Protein AF-A0A5Q4FCZ2-F1 (afdb_monomer_lite)

Radius of gyration: 30.17 Å; chains: 1; bounding box: 98×17×63 Å

Structure (mmCIF, N/CA/C/O backbone):
data_AF-A0A5Q4FCZ2-F1
#
_entry.id   AF-A0A5Q4FCZ2-F1
#
loop_
_atom_site.group_PDB
_atom_site.id
_atom_site.type_symbol
_atom_site.label_atom_id
_atom_site.label_alt_id
_atom_site.label_comp_id
_atom_site.label_asym_id
_atom_site.label_entity_id
_atom_site.label_seq_id
_atom_site.pdbx_PDB_ins_code
_atom_site.Cartn_x
_atom_site.Cartn_y
_atom_site.Cartn_z
_atom_site.occupancy
_atom_site.B_iso_or_equiv
_atom_site.auth_seq_id
_atom_site.auth_comp_id
_atom_site.auth_asym_id
_atom_site.auth_atom_id
_atom_site.pdbx_PDB_model_num
ATOM 1 N N . MET A 1 1 ? 20.688 -6.559 -17.101 1.00 53.62 1 MET A N 1
ATOM 2 C CA . MET A 1 1 ? 19.990 -7.172 -18.252 1.00 53.62 1 MET A CA 1
ATOM 3 C C . MET A 1 1 ? 19.683 -6.035 -19.206 1.00 53.62 1 MET A C 1
ATOM 5 O O . MET A 1 1 ? 19.105 -5.058 -18.757 1.00 53.62 1 MET A O 1
ATOM 9 N N . PHE A 1 2 ? 20.207 -6.074 -20.430 1.00 64.75 2 PHE A N 1
ATOM 10 C CA . PHE A 1 2 ? 20.135 -4.948 -21.362 1.00 64.75 2 PHE A CA 1
ATOM 11 C C . PHE A 1 2 ? 19.060 -5.272 -22.404 1.00 64.75 2 PHE A C 1
ATOM 13 O O . PHE A 1 2 ? 19.327 -6.095 -23.275 1.00 64.75 2 PHE A O 1
ATOM 20 N N . ASN A 1 3 ? 17.863 -4.684 -22.311 1.00 71.94 3 ASN A N 1
ATOM 21 C CA . ASN A 1 3 ? 16.860 -4.819 -23.376 1.00 71.94 3 ASN A CA 1
ATOM 22 C C . ASN A 1 3 ? 17.382 -4.019 -24.572 1.00 71.94 3 ASN A C 1
ATOM 24 O O . ASN A 1 3 ? 17.588 -2.808 -24.457 1.00 71.94 3 ASN A O 1
ATOM 28 N N . ARG A 1 4 ? 17.722 -4.709 -25.659 1.00 72.06 4 ARG A N 1
ATOM 29 C CA . ARG A 1 4 ? 18.324 -4.144 -26.875 1.00 72.06 4 ARG A CA 1
ATOM 30 C C . ARG A 1 4 ? 17.270 -3.748 -27.899 1.00 72.06 4 ARG A C 1
ATOM 32 O O . ARG A 1 4 ? 17.571 -2.972 -28.801 1.00 72.06 4 ARG A O 1
ATOM 39 N N . THR A 1 5 ? 16.066 -4.293 -27.771 1.00 81.44 5 THR A N 1
ATOM 40 C CA . THR A 1 5 ? 14.952 -4.067 -28.692 1.00 81.44 5 THR A CA 1
ATOM 41 C C . THR A 1 5 ? 13.749 -3.467 -27.972 1.00 81.44 5 THR A C 1
ATOM 43 O O . THR A 1 5 ? 13.567 -3.658 -26.770 1.00 81.44 5 THR A O 1
ATOM 46 N N . GLU A 1 6 ? 12.900 -2.769 -28.728 1.00 82.19 6 GLU A N 1
ATOM 47 C CA . GLU A 1 6 ? 11.608 -2.275 -28.238 1.00 82.19 6 GLU A CA 1
ATOM 48 C C . GLU A 1 6 ? 10.734 -3.419 -27.700 1.00 82.19 6 GLU A C 1
ATOM 50 O O . GLU A 1 6 ? 10.052 -3.263 -26.694 1.00 82.19 6 GLU A O 1
ATOM 55 N N . GLU A 1 7 ? 10.782 -4.593 -28.333 1.00 84.19 7 GLU A N 1
ATOM 56 C CA . GLU A 1 7 ? 9.983 -5.750 -27.929 1.00 84.19 7 GLU A CA 1
ATOM 57 C C . GLU A 1 7 ? 10.403 -6.300 -26.556 1.00 84.19 7 GLU A C 1
ATOM 59 O O . GLU A 1 7 ? 9.553 -6.610 -25.722 1.00 84.19 7 GLU A O 1
ATOM 64 N N . GLU A 1 8 ? 11.708 -6.380 -26.286 1.00 84.25 8 GLU A N 1
ATOM 65 C CA . GLU A 1 8 ? 12.226 -6.753 -24.963 1.00 84.25 8 GLU A CA 1
ATOM 66 C C . GLU A 1 8 ? 11.856 -5.714 -23.901 1.00 84.25 8 GLU A C 1
ATOM 68 O O . GLU A 1 8 ? 11.468 -6.079 -22.792 1.00 84.25 8 GLU A O 1
ATOM 73 N N . GLU A 1 9 ? 11.929 -4.427 -24.248 1.00 83.56 9 GLU A N 1
ATOM 74 C CA . GLU A 1 9 ? 11.527 -3.340 -23.356 1.00 83.56 9 GLU A CA 1
ATOM 75 C C . GLU A 1 9 ? 10.035 -3.409 -23.024 1.00 83.56 9 GLU A C 1
ATOM 77 O O . GLU A 1 9 ? 9.638 -3.216 -21.876 1.00 83.56 9 GLU A O 1
ATOM 82 N N . ARG A 1 10 ? 9.205 -3.754 -24.011 1.00 84.38 10 ARG A N 1
ATOM 83 C CA . ARG A 1 10 ? 7.762 -3.894 -23.839 1.00 84.38 10 ARG A CA 1
ATOM 84 C C . ARG A 1 10 ? 7.405 -5.074 -22.942 1.00 84.38 10 ARG A C 1
ATOM 86 O O . ARG A 1 10 ? 6.647 -4.890 -21.999 1.00 84.38 10 ARG A O 1
ATOM 93 N N . ARG A 1 11 ? 8.032 -6.240 -23.136 1.00 87.31 11 ARG A N 1
ATOM 94 C CA . ARG A 1 11 ? 7.852 -7.393 -22.227 1.00 87.31 11 ARG A CA 1
ATOM 95 C C . ARG A 1 11 ? 8.327 -7.091 -20.808 1.00 87.31 11 ARG A C 1
ATOM 97 O O . ARG A 1 11 ? 7.718 -7.532 -19.833 1.00 87.31 11 ARG A O 1
ATOM 104 N N . TYR A 1 12 ? 9.425 -6.348 -20.679 1.00 86.00 12 TYR A N 1
ATOM 105 C CA . TYR A 1 12 ? 9.905 -5.905 -19.377 1.00 86.00 12 TYR A CA 1
ATOM 106 C C . TYR A 1 12 ? 8.903 -4.954 -18.713 1.00 86.00 12 TYR A C 1
ATOM 108 O O . TYR A 1 12 ? 8.602 -5.113 -17.532 1.00 86.00 12 TYR A O 1
ATOM 116 N N . LEU A 1 13 ? 8.335 -4.015 -19.471 1.00 85.81 13 LEU A N 1
ATOM 117 C CA . LEU A 1 13 ? 7.290 -3.115 -18.992 1.00 85.81 13 LEU A CA 1
ATOM 118 C C . LEU A 1 13 ? 6.029 -3.872 -18.557 1.00 85.81 13 LEU A C 1
ATOM 120 O O . LEU A 1 13 ? 5.483 -3.548 -17.502 1.00 85.81 13 LEU A O 1
ATOM 124 N N . ASP A 1 14 ? 5.612 -4.898 -19.297 1.00 87.38 14 ASP A N 1
ATOM 125 C CA . ASP A 1 14 ? 4.485 -5.759 -18.919 1.00 87.38 14 ASP A CA 1
ATOM 126 C C . ASP A 1 14 ? 4.763 -6.455 -17.575 1.00 87.38 14 ASP A C 1
ATOM 128 O O . ASP A 1 14 ? 3.965 -6.356 -16.647 1.00 87.38 14 ASP A O 1
ATOM 132 N N . THR A 1 15 ? 5.966 -7.016 -17.402 1.00 89.12 15 THR A N 1
ATOM 133 C CA . THR A 1 15 ? 6.390 -7.649 -16.135 1.00 89.12 15 THR A CA 1
ATOM 134 C C . THR A 1 15 ? 6.379 -6.666 -14.957 1.00 89.12 15 THR A C 1
ATOM 136 O O . THR A 1 15 ? 6.056 -7.026 -13.825 1.00 89.12 15 THR A O 1
ATOM 139 N N . ILE A 1 16 ? 6.792 -5.414 -15.180 1.00 87.44 16 ILE A N 1
ATOM 140 C CA . ILE A 1 16 ? 6.750 -4.376 -14.140 1.00 87.44 16 ILE A CA 1
ATOM 141 C C . ILE A 1 16 ? 5.309 -3.977 -13.831 1.00 87.44 16 ILE A C 1
ATOM 143 O O . ILE A 1 16 ? 4.988 -3.738 -12.670 1.00 87.44 16 ILE A O 1
ATOM 147 N N . THR A 1 17 ? 4.447 -3.930 -14.843 1.00 87.50 17 THR A N 1
ATOM 148 C CA . THR A 1 17 ? 3.034 -3.582 -14.681 1.00 87.50 17 THR A CA 1
ATOM 149 C C . THR A 1 17 ? 2.306 -4.647 -13.865 1.00 87.50 17 THR A C 1
ATOM 151 O O . THR A 1 17 ? 1.637 -4.290 -12.904 1.00 87.50 17 THR A O 1
ATOM 154 N N . GLU A 1 18 ? 2.529 -5.933 -14.148 1.00 90.69 18 GLU A N 1
ATOM 155 C CA . GLU A 1 18 ? 1.991 -7.048 -13.351 1.00 90.69 18 GLU A CA 1
ATOM 156 C C . GLU A 1 18 ? 2.404 -6.941 -11.876 1.00 90.69 18 GLU A C 1
ATOM 158 O O . GLU A 1 18 ? 1.568 -6.990 -10.981 1.00 90.69 18 GLU A O 1
ATOM 163 N N . LYS A 1 19 ? 3.688 -6.677 -11.603 1.00 90.19 19 LYS A N 1
ATOM 164 C CA . LYS A 1 19 ? 4.174 -6.491 -10.224 1.00 90.19 19 LYS A CA 1
ATOM 165 C C . LYS A 1 19 ? 3.552 -5.287 -9.522 1.00 90.19 19 LYS A C 1
ATOM 167 O O . LYS A 1 19 ? 3.414 -5.297 -8.300 1.00 90.19 19 LYS A O 1
ATOM 172 N N . LEU A 1 20 ? 3.271 -4.215 -10.264 1.00 87.06 20 LEU A N 1
ATOM 173 C CA . LEU A 1 20 ? 2.607 -3.037 -9.714 1.00 87.06 20 LEU A CA 1
ATOM 174 C C . LEU A 1 20 ? 1.148 -3.335 -9.378 1.00 87.06 20 LEU A C 1
ATOM 176 O O . LEU A 1 20 ? 0.688 -2.865 -8.340 1.00 87.06 20 LEU A O 1
ATOM 180 N N . ASP A 1 21 ? 0.463 -4.117 -10.208 1.00 89.00 21 ASP A N 1
ATOM 181 C CA . ASP A 1 21 ? -0.919 -4.541 -9.979 1.00 89.00 21 ASP A CA 1
ATOM 182 C C . ASP A 1 21 ? -1.011 -5.438 -8.735 1.00 89.00 21 ASP A C 1
ATOM 184 O O . ASP A 1 21 ? -1.711 -5.095 -7.782 1.00 89.00 21 ASP A O 1
ATOM 188 N N . ASP A 1 22 ? -0.157 -6.465 -8.644 1.00 91.81 22 ASP A N 1
ATOM 189 C CA . ASP A 1 22 ? -0.044 -7.332 -7.461 1.00 91.81 22 ASP A CA 1
ATOM 190 C C . ASP A 1 22 ? 0.222 -6.530 -6.175 1.00 91.81 22 ASP A C 1
ATOM 192 O O . ASP A 1 22 ? -0.301 -6.830 -5.096 1.00 91.81 22 ASP A O 1
ATOM 196 N N . ALA A 1 23 ? 1.071 -5.501 -6.262 1.00 86.62 23 ALA A N 1
ATOM 197 C CA . ALA A 1 23 ? 1.377 -4.638 -5.128 1.00 86.62 23 ALA A CA 1
ATOM 198 C C . ALA A 1 23 ? 0.184 -3.751 -4.736 1.00 86.62 23 ALA A C 1
ATOM 200 O O . ALA A 1 23 ? -0.012 -3.492 -3.547 1.00 86.62 23 ALA A O 1
ATOM 201 N N . ILE A 1 24 ? -0.602 -3.275 -5.706 1.00 86.62 24 ILE A N 1
ATOM 202 C CA . ILE A 1 24 ? -1.827 -2.508 -5.447 1.00 86.62 24 ILE A CA 1
ATOM 203 C C . ILE A 1 24 ?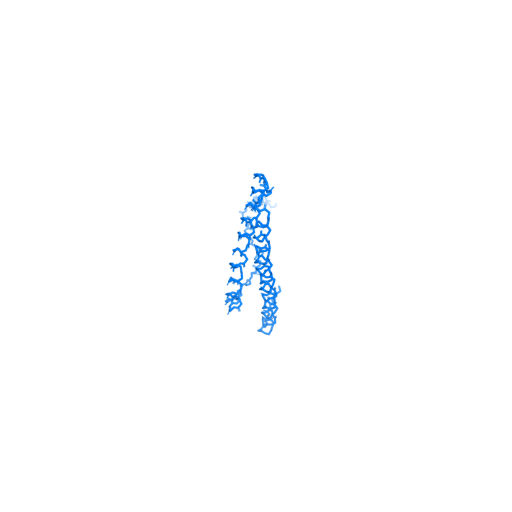 -2.859 -3.397 -4.755 1.00 86.62 24 ILE A C 1
ATOM 205 O O . ILE A 1 24 ? -3.397 -2.980 -3.729 1.00 86.62 24 ILE A O 1
ATOM 209 N N . ASP A 1 25 ? -3.068 -4.617 -5.242 1.00 90.31 25 ASP A N 1
ATOM 210 C CA . ASP A 1 25 ? -4.022 -5.566 -4.663 1.00 90.31 25 ASP A CA 1
ATOM 211 C C . ASP A 1 25 ? -3.672 -5.910 -3.211 1.00 90.31 25 ASP A C 1
ATOM 213 O O . ASP A 1 25 ? -4.515 -5.825 -2.316 1.00 90.31 25 ASP A O 1
ATOM 217 N N . GLN A 1 26 ? -2.395 -6.175 -2.925 1.00 88.94 26 GLN A N 1
ATOM 218 C CA . GLN A 1 26 ? -1.934 -6.409 -1.553 1.00 88.94 26 GLN A CA 1
ATOM 219 C C . GLN A 1 26 ? -2.171 -5.204 -0.634 1.00 88.94 26 GLN A C 1
ATOM 221 O O . GLN A 1 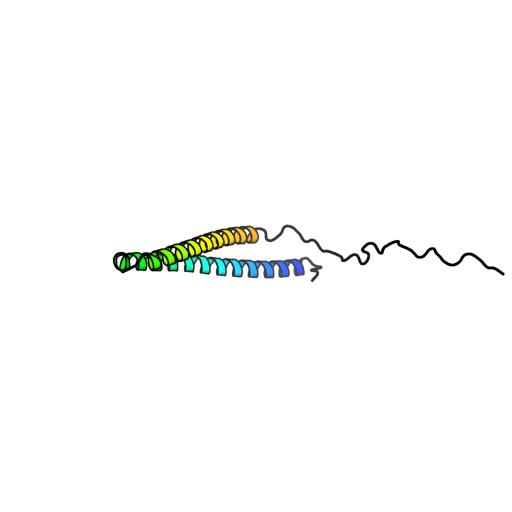26 ? -2.502 -5.359 0.547 1.00 88.94 26 GLN A O 1
ATOM 226 N N . VAL A 1 27 ? -1.972 -3.982 -1.135 1.00 85.31 27 VAL A N 1
ATOM 227 C CA . VAL A 1 27 ? -2.245 -2.769 -0.355 1.00 85.31 27 VAL A CA 1
ATOM 228 C C . VAL A 1 27 ? -3.751 -2.598 -0.130 1.00 85.31 27 VAL A C 1
ATOM 230 O O . VAL A 1 27 ? -4.152 -2.217 0.973 1.00 85.31 27 VAL A O 1
ATOM 233 N N . ASP A 1 28 ? -4.584 -2.925 -1.115 1.00 84.62 28 ASP A N 1
ATOM 234 C CA . ASP A 1 28 ? -6.044 -2.865 -1.010 1.00 84.62 28 ASP A CA 1
ATOM 235 C C . ASP A 1 28 ? -6.581 -3.840 0.039 1.00 84.62 28 ASP A C 1
ATOM 237 O O . ASP A 1 28 ? -7.369 -3.440 0.909 1.00 84.62 28 ASP A O 1
ATOM 241 N N . ASP A 1 29 ? -6.072 -5.068 0.044 1.00 89.31 29 ASP A N 1
ATOM 242 C CA . ASP A 1 29 ? -6.383 -6.071 1.060 1.00 89.31 29 ASP A CA 1
ATOM 243 C C . ASP A 1 29 ? -5.969 -5.609 2.461 1.00 89.31 29 ASP A C 1
ATOM 245 O O . ASP A 1 29 ? -6.734 -5.731 3.426 1.00 89.31 29 ASP A O 1
ATOM 249 N N . ASN A 1 30 ? -4.781 -5.011 2.587 1.00 82.69 30 ASN A N 1
ATOM 250 C CA . ASN A 1 30 ? -4.304 -4.472 3.858 1.00 82.69 30 ASN A CA 1
ATOM 251 C C . ASN A 1 30 ? -5.201 -3.344 4.381 1.00 82.69 30 ASN A C 1
ATOM 253 O O . ASN A 1 30 ? -5.584 -3.364 5.553 1.00 82.69 30 ASN A O 1
ATOM 257 N N . VAL A 1 31 ? -5.589 -2.395 3.526 1.00 82.31 31 VAL A N 1
ATOM 258 C CA . VAL A 1 31 ? -6.502 -1.299 3.894 1.00 82.31 31 VAL A CA 1
ATOM 259 C C . VAL A 1 31 ? -7.867 -1.844 4.326 1.00 82.31 31 VAL A C 1
ATOM 261 O O . VAL A 1 31 ? -8.408 -1.413 5.350 1.00 82.31 31 VAL A O 1
ATOM 264 N N . SER A 1 32 ? -8.413 -2.813 3.587 1.00 86.50 32 SER A N 1
ATOM 265 C CA . SER A 1 32 ? -9.684 -3.467 3.919 1.00 86.50 32 SER A CA 1
ATOM 266 C C . SER A 1 32 ? -9.623 -4.156 5.286 1.00 86.50 32 SER A C 1
ATOM 268 O O . SER A 1 32 ? -10.483 -3.933 6.148 1.00 86.50 32 SER A O 1
ATOM 270 N N . ARG A 1 33 ? -8.551 -4.919 5.535 1.00 85.75 33 ARG A N 1
ATOM 271 C CA . ARG A 1 33 ? -8.304 -5.588 6.816 1.00 85.75 33 ARG A CA 1
ATOM 272 C C . ARG A 1 33 ? -8.207 -4.594 7.970 1.00 85.75 33 ARG A C 1
ATOM 274 O O . ARG A 1 33 ? -8.892 -4.781 8.973 1.00 85.75 33 ARG A O 1
ATOM 281 N N . TYR A 1 34 ? -7.436 -3.516 7.827 1.00 81.94 34 TYR A N 1
ATOM 282 C CA . TYR A 1 34 ? -7.321 -2.495 8.874 1.00 81.94 34 TYR A CA 1
ATOM 283 C C . TYR A 1 34 ? -8.663 -1.827 9.187 1.00 81.94 34 TYR A C 1
ATOM 285 O O . TYR A 1 34 ? -8.976 -1.587 10.354 1.00 81.94 34 TYR A O 1
ATOM 293 N N . SER A 1 35 ? -9.487 -1.575 8.167 1.00 82.69 35 SER A N 1
ATOM 294 C CA . SER A 1 35 ? -10.834 -1.023 8.351 1.00 82.69 35 SER A CA 1
ATOM 295 C C . SER A 1 35 ? -11.743 -1.978 9.134 1.00 82.69 35 SER A C 1
ATOM 297 O O . SER A 1 35 ? -12.424 -1.564 10.080 1.00 82.69 35 SER A O 1
ATOM 299 N N . LYS A 1 36 ? -11.710 -3.275 8.796 1.00 86.81 36 LYS A N 1
ATOM 300 C CA . LYS A 1 36 ? -12.464 -4.317 9.504 1.00 86.81 36 LYS A CA 1
ATOM 301 C C . LYS A 1 36 ? -12.013 -4.452 10.960 1.00 86.81 36 LYS A C 1
ATOM 303 O O . LYS A 1 36 ? -12.854 -4.389 11.855 1.00 86.81 36 LYS A O 1
ATOM 308 N N . GLU A 1 37 ? -10.707 -4.542 11.200 1.00 83.06 37 GLU A N 1
ATOM 309 C CA . GLU A 1 37 ? -10.148 -4.643 12.551 1.00 83.06 37 GLU A CA 1
ATOM 310 C C . GLU A 1 37 ? -10.503 -3.430 13.419 1.00 83.06 37 GLU A C 1
ATOM 312 O O . GLU A 1 37 ? -10.863 -3.591 14.583 1.00 83.06 37 GLU A O 1
ATOM 317 N N . LEU A 1 38 ? -10.445 -2.209 12.871 1.00 82.12 38 LEU A N 1
ATOM 318 C CA . LEU A 1 38 ? -10.845 -0.998 13.597 1.00 82.12 38 LEU A CA 1
ATOM 319 C C . LEU A 1 38 ? -12.322 -1.029 13.998 1.00 82.12 38 LEU A C 1
ATOM 321 O O . LEU A 1 38 ? -12.677 -0.552 15.079 1.00 82.12 38 LEU A O 1
ATOM 325 N N . LYS A 1 39 ? -13.191 -1.577 13.142 1.00 84.62 39 LYS A N 1
ATOM 326 C CA . LYS A 1 39 ? -14.618 -1.725 13.440 1.00 84.62 39 LYS A CA 1
ATOM 327 C C . LYS A 1 39 ? -14.848 -2.752 14.547 1.00 84.62 39 LYS A C 1
ATOM 329 O O . LYS A 1 39 ? -15.552 -2.442 15.503 1.00 84.62 39 LYS A O 1
ATOM 334 N N . GLU A 1 40 ? -14.229 -3.924 14.444 1.00 84.62 40 GLU A N 1
ATOM 335 C CA . GLU A 1 40 ? -14.314 -4.986 15.456 1.00 84.62 40 GLU A CA 1
ATOM 336 C C . GLU A 1 40 ? -13.795 -4.505 16.818 1.00 84.62 40 GLU A C 1
ATOM 338 O O . GLU A 1 40 ? -14.468 -4.669 17.835 1.00 84.62 40 GLU A O 1
ATOM 343 N N . HIS A 1 41 ? -12.662 -3.797 16.840 1.00 77.88 41 HIS A N 1
ATOM 344 C CA . HIS A 1 41 ? -12.125 -3.214 18.070 1.00 77.88 41 HIS A CA 1
ATOM 345 C C . HIS A 1 41 ? -13.025 -2.132 18.677 1.00 77.88 41 HIS A C 1
ATOM 347 O O . HIS A 1 41 ? -13.135 -2.046 19.901 1.00 77.88 41 HIS A O 1
ATOM 353 N N . LYS A 1 42 ? -13.678 -1.295 17.857 1.00 82.00 42 LYS A N 1
ATOM 354 C CA . LYS A 1 42 ? -14.663 -0.319 18.355 1.00 82.00 42 LYS A CA 1
ATOM 355 C C . LYS A 1 42 ? -15.853 -1.013 19.014 1.00 82.00 42 LYS A C 1
ATOM 357 O O . LYS A 1 42 ? -16.295 -0.556 20.066 1.00 82.00 42 LYS A O 1
ATOM 362 N N . THR A 1 43 ? -16.342 -2.104 18.424 1.00 83.19 43 THR A N 1
ATOM 363 C CA . THR A 1 43 ? -17.414 -2.922 19.006 1.00 83.19 43 THR A CA 1
ATOM 364 C C . THR A 1 43 ? -16.979 -3.518 20.344 1.00 83.19 43 THR A C 1
ATOM 366 O O . THR A 1 43 ? -17.674 -3.338 21.338 1.00 83.19 43 THR A O 1
ATOM 369 N N . TYR A 1 44 ? -15.780 -4.103 20.411 1.00 79.00 44 TYR A N 1
ATOM 370 C CA . TYR A 1 44 ? -15.222 -4.645 21.654 1.00 79.00 44 TYR A CA 1
ATOM 371 C C . TYR A 1 44 ? -15.121 -3.592 22.771 1.00 79.00 44 TYR A C 1
ATOM 373 O O . TYR A 1 44 ? -15.515 -3.838 23.910 1.00 79.00 44 TYR A O 1
ATOM 381 N N . LEU A 1 45 ? -14.633 -2.388 22.450 1.00 76.69 45 LEU A N 1
ATOM 382 C CA . LEU A 1 45 ? -14.558 -1.278 23.408 1.00 76.69 45 LEU A CA 1
ATOM 383 C C . LEU A 1 45 ? -15.932 -0.843 23.915 1.00 76.69 45 LEU A C 1
ATOM 385 O O . LEU A 1 45 ? -16.061 -0.429 25.066 1.00 76.69 45 LEU A O 1
ATOM 389 N N . TRP A 1 46 ? -16.943 -0.887 23.051 1.00 79.31 46 TRP A N 1
ATOM 390 C CA . TRP A 1 46 ? -18.310 -0.562 23.428 1.00 79.31 46 TRP A CA 1
ATOM 391 C C . TRP A 1 46 ? -18.884 -1.604 24.394 1.00 79.31 46 TRP A C 1
ATOM 393 O O . TRP A 1 46 ? -19.460 -1.232 25.416 1.00 79.31 46 TRP A O 1
ATOM 403 N N . GLU A 1 47 ? -18.665 -2.886 24.107 1.00 81.00 47 GLU A N 1
ATOM 404 C CA . GLU A 1 47 ? -19.158 -4.017 24.901 1.00 81.00 47 GLU A CA 1
ATOM 405 C C . GLU A 1 47 ? -18.458 -4.135 26.264 1.00 81.00 47 GLU A C 1
ATOM 407 O O . GLU A 1 47 ? -19.116 -4.390 27.269 1.00 81.00 47 GLU A O 1
ATOM 412 N N . ASN A 1 48 ? -17.152 -3.854 26.330 1.00 76.38 48 ASN A N 1
ATOM 413 C CA . ASN A 1 48 ? -16.340 -3.978 27.550 1.00 76.38 48 ASN A CA 1
ATOM 414 C C . ASN A 1 48 ? -16.012 -2.635 28.229 1.00 76.38 48 ASN A C 1
ATOM 416 O O . ASN A 1 48 ? -15.139 -2.554 29.099 1.00 76.38 48 ASN A O 1
ATOM 420 N N . LYS A 1 49 ? -16.747 -1.569 27.883 1.00 71.62 49 LYS A N 1
ATOM 421 C CA . LYS A 1 49 ? -16.545 -0.190 28.372 1.00 71.62 49 LYS A CA 1
ATOM 422 C C . LYS A 1 49 ? -16.454 -0.071 29.899 1.00 71.62 49 LYS A C 1
ATOM 424 O O . LYS A 1 49 ? -15.749 0.803 30.409 1.00 71.62 49 LYS A O 1
ATOM 429 N N . THR A 1 50 ? -17.202 -0.897 30.623 1.00 72.94 50 THR A N 1
ATOM 430 C CA . THR A 1 50 ? -17.335 -0.848 32.086 1.00 72.94 50 THR A CA 1
ATOM 431 C C . THR A 1 50 ? -16.357 -1.762 32.825 1.00 72.94 50 THR A C 1
ATOM 433 O O . THR A 1 50 ? -16.163 -1.558 34.019 1.00 72.94 50 THR A O 1
ATOM 436 N N . GLY A 1 51 ? -15.731 -2.726 32.139 1.00 73.19 51 GLY A N 1
ATOM 437 C CA . GLY A 1 51 ? -14.868 -3.746 32.749 1.00 73.19 51 GLY A CA 1
ATOM 438 C C . GLY A 1 51 ? -13.362 -3.479 32.661 1.00 73.19 51 GLY A C 1
ATOM 439 O O . GLY A 1 51 ? -12.615 -4.092 33.411 1.00 73.19 51 GLY A O 1
ATOM 440 N N . MET A 1 52 ? -12.914 -2.572 31.783 1.00 77.62 52 MET A N 1
ATOM 441 C CA . MET A 1 52 ? -11.478 -2.378 31.521 1.00 77.62 52 MET A CA 1
ATOM 442 C C . MET A 1 52 ? -10.777 -1.472 32.540 1.00 77.62 52 MET A C 1
ATOM 444 O O . MET A 1 52 ? -11.234 -0.348 32.818 1.00 77.62 52 MET A O 1
ATOM 448 N N . ASP A 1 53 ? -9.611 -1.913 33.009 1.00 82.19 53 ASP A N 1
ATOM 449 C CA . ASP A 1 53 ? -8.745 -1.132 33.893 1.00 82.19 53 ASP A CA 1
ATOM 450 C C . ASP A 1 53 ? -7.947 -0.040 33.137 1.00 82.19 53 ASP A C 1
ATOM 452 O O . ASP A 1 53 ? -8.083 0.164 31.925 1.00 82.19 53 ASP A O 1
ATOM 456 N N . ALA A 1 54 ? -7.161 0.759 33.866 1.00 79.50 54 ALA A N 1
ATOM 457 C CA . ALA A 1 54 ? -6.401 1.864 33.279 1.00 79.50 54 ALA A CA 1
ATOM 458 C C . ALA A 1 54 ? -5.244 1.400 32.372 1.00 79.50 54 ALA A C 1
ATOM 460 O O . ALA A 1 54 ? -4.940 2.081 31.388 1.00 79.50 54 ALA A O 1
ATOM 461 N N . ALA A 1 55 ? -4.617 0.262 32.682 1.00 83.69 55 ALA A N 1
ATOM 462 C CA . ALA A 1 55 ? -3.505 -0.289 31.914 1.00 83.69 55 ALA A CA 1
ATOM 463 C C . ALA A 1 55 ? -4.004 -0.880 30.588 1.00 83.69 55 ALA A C 1
ATOM 465 O O . ALA A 1 55 ? -3.453 -0.576 29.527 1.00 83.69 55 ALA A O 1
ATOM 466 N N . GLU A 1 56 ? -5.112 -1.620 30.628 1.00 78.56 56 GLU A N 1
ATOM 467 C CA . GLU A 1 56 ? -5.786 -2.158 29.447 1.00 78.56 56 GLU A CA 1
ATOM 468 C C . GLU A 1 56 ? -6.227 -1.037 28.498 1.00 78.56 56 GLU A C 1
ATOM 470 O O . GLU A 1 56 ? -5.983 -1.104 27.292 1.00 78.56 56 GLU A O 1
ATOM 475 N N . LYS A 1 57 ? -6.795 0.055 29.029 1.00 78.25 57 LYS A N 1
ATOM 476 C CA . LYS A 1 57 ? -7.146 1.249 28.234 1.00 78.25 57 LYS A CA 1
ATOM 477 C C . LYS A 1 57 ? -5.926 1.913 27.589 1.00 78.25 57 LYS A C 1
ATOM 479 O O . LYS A 1 57 ? -6.033 2.415 26.467 1.00 78.25 57 LYS A O 1
ATOM 484 N N . GLY A 1 58 ? -4.791 1.945 28.289 1.00 78.69 58 GLY A N 1
ATOM 485 C CA . GLY A 1 58 ? -3.527 2.486 27.783 1.00 78.69 58 GLY A CA 1
ATOM 486 C C . GLY A 1 58 ? -2.980 1.672 26.611 1.00 78.69 58 GLY A C 1
ATOM 487 O O . GLY A 1 58 ? -2.780 2.221 25.528 1.00 78.69 58 GLY A O 1
ATOM 488 N N . SER A 1 59 ? -2.845 0.357 26.798 1.00 79.69 59 SER A N 1
ATOM 489 C CA . SER A 1 59 ? -2.401 -0.573 25.750 1.00 79.69 59 SER A CA 1
ATOM 490 C C . SER A 1 59 ? -3.317 -0.528 24.521 1.00 79.69 59 SER A C 1
ATOM 492 O O . SER A 1 59 ? -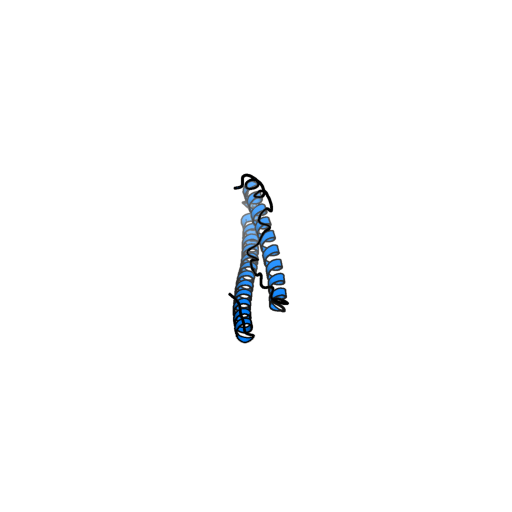2.852 -0.498 23.379 1.00 79.69 59 SER A O 1
ATOM 494 N N . MET A 1 60 ? -4.633 -0.423 24.735 1.00 75.31 60 MET A N 1
ATOM 495 C CA . MET A 1 60 ? -5.584 -0.329 23.629 1.00 75.31 60 MET A CA 1
ATOM 496 C C . MET A 1 60 ? -5.406 0.956 22.811 1.00 75.31 60 MET A C 1
ATOM 498 O O . MET A 1 60 ? -5.453 0.917 21.582 1.00 75.31 60 MET A O 1
ATOM 502 N N . ARG A 1 61 ? -5.185 2.100 23.472 1.00 79.69 61 ARG A N 1
ATOM 503 C CA . ARG A 1 61 ? -4.948 3.389 22.799 1.00 79.69 61 ARG A CA 1
ATOM 504 C C . ARG A 1 61 ? -3.690 3.369 21.945 1.00 79.69 61 ARG A C 1
ATOM 506 O O . ARG A 1 61 ? -3.717 3.874 20.824 1.00 79.69 61 ARG A O 1
ATOM 513 N N . GLU A 1 62 ? -2.615 2.786 22.456 1.00 83.50 62 GLU A N 1
ATOM 514 C CA . GLU A 1 62 ? -1.364 2.641 21.714 1.00 83.50 62 GLU A CA 1
ATOM 515 C C . GLU A 1 62 ? -1.559 1.762 20.472 1.00 83.50 62 GLU A C 1
ATOM 517 O O . GLU A 1 62 ? -1.229 2.181 19.361 1.00 83.50 62 GLU A O 1
ATOM 522 N N . SER A 1 63 ? -2.197 0.597 20.635 1.00 78.75 63 SER A N 1
ATOM 523 C CA . SER A 1 63 ? -2.501 -0.313 19.526 1.00 78.75 63 SER A CA 1
ATOM 524 C C . SER A 1 63 ? -3.345 0.362 18.438 1.00 78.75 63 SER A C 1
ATOM 526 O O . SER A 1 63 ? -3.011 0.283 17.257 1.00 78.75 63 SER A O 1
ATOM 528 N N . ILE A 1 64 ? -4.397 1.097 18.819 1.00 76.81 64 ILE A N 1
ATOM 529 C CA . ILE A 1 64 ? -5.247 1.836 17.871 1.00 76.8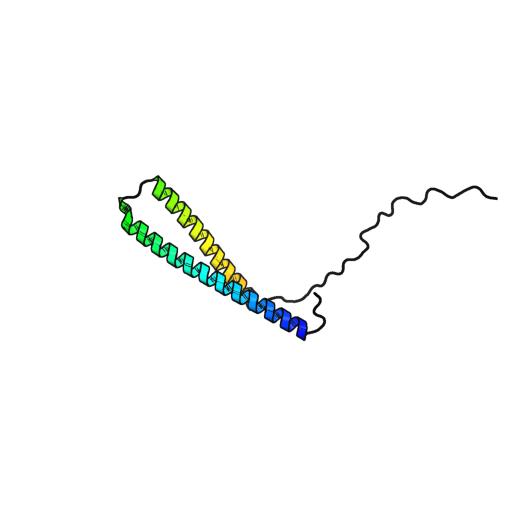1 64 ILE A CA 1
ATOM 530 C C . ILE A 1 64 ? -4.443 2.906 17.133 1.00 76.81 64 ILE A C 1
ATOM 532 O O . ILE A 1 64 ? -4.582 3.047 15.921 1.00 76.81 64 ILE A O 1
ATOM 536 N N . THR A 1 65 ? -3.600 3.644 17.852 1.00 81.06 65 THR A N 1
ATOM 537 C CA . THR A 1 65 ? -2.779 4.707 17.263 1.00 81.06 65 THR A CA 1
ATOM 538 C C . THR A 1 65 ? -1.800 4.125 16.244 1.00 81.06 65 THR A C 1
ATOM 540 O O . THR A 1 65 ? -1.723 4.607 15.117 1.00 81.06 65 THR A O 1
ATOM 543 N N . SER A 1 66 ? -1.117 3.033 16.593 1.00 80.94 66 SER A N 1
ATOM 544 C CA . SER A 1 66 ? -0.200 2.330 15.690 1.00 80.94 66 SER A CA 1
ATOM 545 C C . SER A 1 66 ? -0.908 1.800 14.434 1.00 80.94 66 SER A C 1
ATOM 547 O O . SER A 1 66 ? -0.419 1.981 13.313 1.00 80.94 66 SER A O 1
ATOM 549 N N . LYS A 1 67 ? -2.103 1.214 14.594 1.00 77.75 67 LYS A N 1
ATOM 550 C CA . LYS A 1 67 ? -2.925 0.736 13.470 1.00 77.75 67 LYS A CA 1
ATOM 551 C C . LYS A 1 67 ? -3.408 1.876 12.574 1.00 77.75 67 LYS A C 1
ATOM 553 O O . LYS A 1 67 ? -3.385 1.729 11.356 1.00 77.75 67 LYS A O 1
ATOM 558 N N . ALA A 1 68 ? -3.811 3.009 13.150 1.00 76.06 68 ALA A N 1
ATOM 559 C CA . ALA A 1 68 ? -4.228 4.186 12.389 1.00 76.06 68 ALA A CA 1
ATOM 560 C C . ALA A 1 68 ? -3.075 4.748 11.541 1.00 76.06 68 ALA A C 1
ATOM 562 O O . ALA A 1 68 ? -3.245 4.932 10.339 1.00 76.06 68 ALA A O 1
ATOM 563 N N . ILE A 1 69 ? -1.884 4.907 12.133 1.00 79.56 69 ILE A N 1
ATOM 564 C CA . ILE A 1 69 ? -0.670 5.346 11.422 1.00 79.56 69 ILE A CA 1
ATOM 565 C C . ILE A 1 69 ? -0.338 4.389 10.265 1.00 79.56 69 ILE A C 1
ATOM 567 O O . ILE A 1 69 ? -0.046 4.824 9.151 1.00 79.56 69 ILE A O 1
ATOM 571 N N . SER A 1 70 ? -0.426 3.079 10.508 1.00 79.31 70 SER A N 1
ATOM 572 C CA . SER A 1 70 ? -0.166 2.060 9.481 1.00 79.31 70 SER A CA 1
ATOM 573 C C . SER A 1 70 ? -1.204 2.097 8.352 1.00 79.31 70 SER A C 1
ATOM 575 O O . SER A 1 70 ? -0.852 1.962 7.180 1.00 79.31 70 SER A O 1
ATOM 577 N N . GLY A 1 71 ? -2.477 2.327 8.683 1.00 81.00 71 GLY A N 1
ATOM 578 C CA . GLY A 1 71 ? -3.555 2.478 7.706 1.00 81.00 71 GLY A CA 1
ATOM 579 C C . GLY A 1 71 ? -3.390 3.719 6.827 1.00 81.00 71 GLY A C 1
ATOM 580 O O . GLY A 1 71 ? -3.530 3.627 5.609 1.00 81.00 71 GLY A O 1
ATOM 581 N N . GLU A 1 72 ? -3.030 4.862 7.414 1.00 82.81 72 GLU A N 1
ATOM 582 C CA . GLU A 1 72 ? -2.736 6.091 6.666 1.00 82.81 72 GLU A CA 1
ATOM 583 C C . GLU A 1 72 ? -1.544 5.904 5.717 1.00 82.81 72 GLU A C 1
ATOM 585 O O . GLU A 1 72 ? -1.615 6.287 4.545 1.00 82.81 72 GLU A O 1
ATOM 590 N N . ALA A 1 73 ? -0.480 5.241 6.182 1.00 83.88 73 ALA A N 1
ATOM 591 C CA . ALA A 1 73 ? 0.670 4.904 5.348 1.00 83.88 73 ALA A CA 1
ATOM 592 C C . ALA A 1 73 ? 0.291 3.977 4.176 1.00 83.88 73 ALA A C 1
ATOM 594 O O . ALA A 1 73 ? 0.748 4.195 3.051 1.00 83.88 73 ALA A O 1
ATOM 595 N N . ALA A 1 74 ? -0.578 2.987 4.405 1.00 81.50 74 ALA A N 1
ATOM 596 C CA . ALA A 1 74 ? -1.069 2.091 3.357 1.00 81.50 74 ALA A CA 1
ATOM 597 C C . ALA A 1 74 ? -1.892 2.841 2.292 1.00 81.50 74 ALA A C 1
ATOM 599 O O . ALA A 1 74 ? -1.676 2.650 1.096 1.00 81.50 74 ALA A O 1
ATOM 600 N N . VAL A 1 75 ? -2.773 3.761 2.701 1.00 84.50 75 VAL A N 1
ATOM 601 C CA . VAL A 1 75 ? -3.538 4.609 1.767 1.00 84.50 75 VAL A CA 1
ATOM 602 C C . VAL A 1 75 ? -2.612 5.516 0.950 1.00 84.50 75 VAL A C 1
ATOM 604 O O . VAL A 1 75 ? -2.771 5.633 -0.266 1.00 84.50 75 VAL A O 1
ATOM 607 N N . ALA A 1 76 ? -1.606 6.125 1.581 1.00 88.12 76 ALA A N 1
ATOM 608 C CA . ALA A 1 76 ? -0.623 6.943 0.872 1.00 88.12 76 ALA A CA 1
ATOM 609 C C . ALA A 1 76 ? 0.188 6.119 -0.146 1.00 88.12 76 ALA A C 1
ATOM 611 O O . ALA A 1 76 ? 0.438 6.579 -1.266 1.00 88.12 76 ALA A O 1
ATOM 612 N N . MET A 1 77 ? 0.565 4.888 0.215 1.00 85.94 77 MET A N 1
ATOM 613 C CA . MET A 1 77 ? 1.262 3.961 -0.678 1.00 85.94 77 MET A CA 1
ATOM 614 C C . MET A 1 77 ? 0.395 3.571 -1.880 1.00 85.94 77 MET A C 1
ATOM 616 O O . MET A 1 77 ? 0.869 3.630 -3.015 1.00 85.94 77 MET A O 1
ATOM 620 N N . LYS A 1 78 ? -0.889 3.270 -1.658 1.00 85.12 78 LYS A N 1
ATOM 621 C CA . LYS A 1 78 ? -1.868 2.986 -2.718 1.00 85.12 78 LYS A CA 1
ATOM 622 C C . LYS A 1 78 ? -1.936 4.109 -3.750 1.00 85.12 78 LYS A C 1
ATOM 624 O O . LYS A 1 78 ? -1.820 3.872 -4.952 1.00 85.12 78 LYS A O 1
ATOM 629 N N . GLU A 1 79 ? -2.082 5.347 -3.287 1.00 87.62 79 GLU A N 1
ATOM 630 C CA . GLU A 1 79 ? -2.162 6.513 -4.172 1.00 87.62 79 GLU A CA 1
ATOM 631 C C . GLU A 1 79 ? -0.862 6.740 -4.954 1.00 87.62 79 GLU A C 1
ATOM 633 O O . GLU A 1 79 ? -0.888 7.156 -6.116 1.00 87.62 79 GLU A O 1
ATOM 638 N N . ARG A 1 80 ? 0.291 6.424 -4.355 1.00 87.75 80 ARG A N 1
ATOM 639 C CA . ARG A 1 80 ? 1.582 6.471 -5.047 1.00 87.75 80 ARG A CA 1
ATOM 640 C C . ARG A 1 80 ? 1.685 5.402 -6.138 1.00 87.75 80 ARG A C 1
ATOM 642 O O . ARG A 1 80 ? 2.098 5.735 -7.248 1.00 87.75 80 ARG A O 1
ATOM 649 N N . LEU A 1 81 ? 1.294 4.161 -5.849 1.00 85.94 81 LEU A N 1
ATOM 650 C CA . LEU A 1 81 ? 1.319 3.059 -6.818 1.00 85.94 81 LEU A CA 1
ATOM 651 C C . LEU A 1 81 ? 0.373 3.319 -7.995 1.00 85.94 81 LEU A C 1
ATOM 653 O O . LEU A 1 81 ? 0.774 3.171 -9.145 1.00 85.94 81 LEU A O 1
ATOM 657 N N . ARG A 1 82 ? -0.835 3.837 -7.738 1.00 85.81 82 ARG A N 1
ATOM 658 C CA . ARG A 1 82 ? -1.774 4.244 -8.799 1.00 85.81 82 ARG A CA 1
ATOM 659 C C . ARG A 1 82 ? -1.204 5.306 -9.730 1.00 85.81 82 ARG A C 1
ATOM 661 O O . ARG A 1 82 ? -1.401 5.241 -10.942 1.00 85.81 82 ARG A O 1
ATOM 668 N N . LYS A 1 83 ? -0.495 6.299 -9.183 1.00 86.81 83 LYS A N 1
ATOM 669 C CA . LYS A 1 83 ? 0.184 7.321 -9.996 1.00 86.81 83 LYS A CA 1
ATOM 670 C C . LYS A 1 83 ? 1.297 6.709 -10.841 1.00 86.81 83 LYS A C 1
ATOM 672 O O . LYS A 1 83 ? 1.418 7.071 -12.007 1.00 86.81 83 LYS A O 1
ATOM 677 N N . LEU A 1 84 ? 2.063 5.782 -10.268 1.00 85.69 84 LEU A N 1
ATOM 678 C CA . LEU A 1 84 ? 3.135 5.078 -10.966 1.00 85.69 84 LEU A CA 1
ATOM 679 C C . LEU A 1 84 ? 2.588 4.216 -12.109 1.00 85.69 84 LEU A C 1
ATOM 681 O O . LEU A 1 84 ? 3.119 4.266 -13.207 1.00 85.69 84 LEU A O 1
ATOM 685 N N . MET A 1 85 ? 1.468 3.522 -11.910 1.00 83.81 85 MET A N 1
ATOM 686 C CA . MET A 1 85 ? 0.850 2.688 -12.946 1.00 83.81 85 MET A CA 1
ATOM 687 C C . MET A 1 85 ? 0.413 3.481 -14.190 1.00 83.81 85 MET A C 1
ATOM 689 O O . MET A 1 85 ? 0.437 2.961 -15.299 1.00 83.81 85 MET A O 1
ATOM 693 N N . ARG A 1 86 ? 0.074 4.769 -14.042 1.00 83.12 86 ARG A N 1
ATOM 694 C CA . ARG A 1 86 ? -0.254 5.642 -15.187 1.00 83.12 86 ARG A CA 1
ATOM 695 C C . ARG A 1 86 ? 0.961 6.019 -16.038 1.00 83.12 86 ARG A C 1
ATOM 697 O O . ARG A 1 86 ? 0.788 6.400 -17.190 1.00 83.12 86 ARG A O 1
ATOM 704 N N . SER A 1 87 ? 2.158 5.996 -15.461 1.00 83.00 87 SER A N 1
ATOM 705 C CA . SER A 1 87 ? 3.412 6.352 -16.129 1.00 83.00 87 SER A CA 1
ATOM 706 C C . SER A 1 87 ? 4.577 5.726 -15.352 1.00 83.00 87 SER A C 1
ATOM 708 O O . SER A 1 87 ? 5.190 6.423 -14.535 1.00 83.00 87 SER A O 1
ATOM 710 N N . PRO A 1 88 ? 4.889 4.432 -15.573 1.00 79.44 88 PRO A N 1
ATOM 711 C CA . PRO A 1 88 ? 5.813 3.693 -14.707 1.00 79.44 88 PRO A CA 1
ATOM 712 C C . PRO A 1 88 ? 7.223 4.288 -14.686 1.00 79.44 88 PRO A C 1
ATOM 714 O O . PRO A 1 88 ? 7.906 4.236 -13.666 1.00 79.44 88 PRO A O 1
ATOM 717 N N . TRP A 1 89 ? 7.641 4.903 -15.793 1.00 76.38 89 TRP A N 1
ATOM 718 C CA . TRP A 1 89 ? 8.920 5.586 -15.945 1.00 76.38 89 TRP A CA 1
ATOM 719 C C . TRP A 1 89 ? 8.968 6.363 -17.264 1.00 76.38 89 TRP A C 1
ATOM 721 O O . TRP A 1 89 ? 8.252 6.035 -18.208 1.00 76.38 89 TRP A O 1
ATOM 731 N N . PHE A 1 90 ? 9.801 7.409 -17.313 1.00 79.56 90 PHE A N 1
ATOM 732 C CA . PHE A 1 90 ? 9.939 8.279 -18.489 1.00 79.56 90 PHE A CA 1
ATOM 733 C C . PHE A 1 90 ? 11.126 7.910 -19.398 1.00 79.56 90 PHE A C 1
ATOM 735 O O . PHE A 1 90 ? 11.224 8.439 -20.502 1.00 79.56 90 PHE A O 1
ATOM 742 N N . GLY A 1 91 ? 12.043 7.045 -18.949 1.00 79.25 91 GLY A N 1
ATOM 743 C CA . GLY A 1 91 ? 13.216 6.656 -19.730 1.00 79.25 91 GLY A CA 1
ATOM 744 C C . GLY A 1 91 ? 14.219 5.800 -18.959 1.00 79.25 91 GLY A C 1
ATOM 745 O O . GLY A 1 91 ? 14.181 5.726 -17.730 1.00 79.25 91 GLY A O 1
ATOM 746 N N . ARG A 1 92 ? 15.134 5.175 -19.706 1.00 81.50 92 ARG A N 1
ATOM 747 C CA . ARG A 1 92 ? 16.170 4.265 -19.207 1.00 81.50 92 ARG A CA 1
ATOM 748 C C . ARG A 1 92 ? 17.545 4.921 -19.215 1.00 81.50 92 ARG A C 1
ATOM 750 O O . ARG A 1 92 ? 17.926 5.553 -20.195 1.00 81.50 92 ARG A O 1
ATOM 757 N N . ILE A 1 93 ? 18.293 4.733 -18.132 1.00 81.75 93 ILE A N 1
ATOM 758 C CA . ILE A 1 93 ? 19.696 5.142 -18.024 1.00 81.75 93 ILE A CA 1
ATOM 759 C C . ILE A 1 93 ? 20.514 3.883 -17.775 1.00 81.75 93 ILE A C 1
ATOM 761 O O . ILE A 1 93 ? 20.338 3.215 -16.757 1.00 81.75 93 ILE A O 1
ATOM 765 N N . ASP A 1 94 ? 21.396 3.561 -18.714 1.00 81.62 94 ASP A N 1
ATOM 766 C CA . ASP A 1 94 ? 22.330 2.452 -18.586 1.00 81.62 94 ASP A CA 1
ATOM 767 C C . ASP A 1 94 ? 23.692 2.972 -18.119 1.00 81.62 94 ASP A C 1
ATOM 769 O O . ASP A 1 94 ? 24.258 3.894 -18.707 1.00 81.62 94 ASP A O 1
ATOM 773 N N . PHE A 1 95 ? 24.231 2.365 -17.064 1.00 81.81 95 PHE A N 1
ATOM 774 C CA . PHE A 1 95 ? 25.561 2.683 -16.557 1.00 8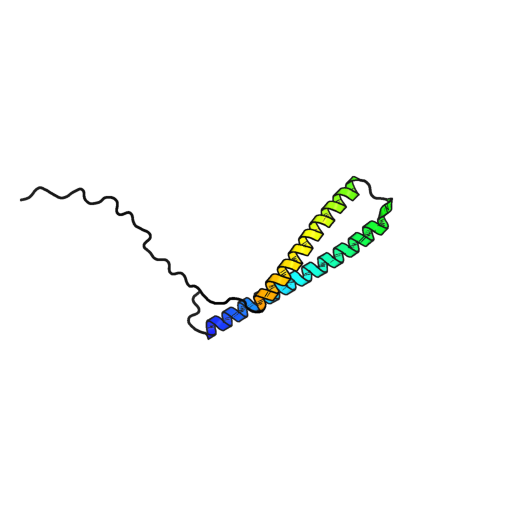1.81 95 PHE A CA 1
ATOM 775 C C . PHE A 1 95 ? 26.586 1.738 -17.182 1.00 81.81 95 PHE A C 1
ATOM 777 O O . PHE A 1 95 ? 26.390 0.521 -17.204 1.00 81.81 95 PHE A O 1
ATOM 784 N N . ARG A 1 96 ? 27.696 2.297 -17.664 1.00 81.88 96 ARG A N 1
ATOM 785 C CA . ARG A 1 96 ? 28.897 1.533 -17.995 1.00 81.88 96 ARG A CA 1
ATOM 786 C C . ARG A 1 96 ? 29.912 1.785 -16.894 1.00 81.88 96 ARG A C 1
ATOM 788 O O . ARG A 1 96 ? 30.189 2.935 -16.568 1.00 81.88 96 ARG A O 1
ATOM 795 N N . GLU A 1 97 ? 30.429 0.714 -16.314 1.00 76.06 97 GLU A N 1
ATOM 796 C CA . GLU A 1 97 ? 31.547 0.800 -15.386 1.00 76.06 97 GLU A CA 1
ATOM 797 C C . GLU A 1 97 ? 32.772 1.229 -16.204 1.00 76.06 97 GLU A C 1
ATOM 799 O O . GLU A 1 97 ? 33.275 0.465 -17.030 1.00 76.06 97 GLU A O 1
ATOM 804 N N . ASP A 1 98 ? 33.202 2.484 -16.066 1.00 64.44 98 ASP A N 1
ATOM 805 C CA . ASP A 1 98 ? 34.495 2.890 -16.598 1.00 64.44 98 ASP A CA 1
ATOM 806 C C . ASP A 1 98 ? 35.550 2.211 -15.725 1.00 64.44 98 ASP A C 1
ATOM 808 O O . ASP A 1 98 ? 35.757 2.564 -14.562 1.00 64.44 98 ASP A O 1
ATOM 812 N N . ALA A 1 99 ? 36.209 1.201 -16.284 1.00 60.12 99 ALA A N 1
ATOM 813 C CA . ALA A 1 99 ? 37.378 0.580 -15.688 1.00 60.12 99 ALA A CA 1
ATOM 814 C C . ALA A 1 99 ? 38.582 1.535 -15.754 1.00 60.12 99 ALA A C 1
ATOM 816 O O . ALA A 1 99 ? 39.584 1.180 -16.348 1.00 60.12 99 ALA A O 1
ATOM 817 N N . ASP A 1 100 ? 38.471 2.742 -15.197 1.00 54.66 100 ASP A N 1
ATOM 818 C CA . ASP A 1 100 ? 39.578 3.646 -14.869 1.00 54.66 100 ASP A CA 1
ATOM 819 C C . ASP A 1 100 ? 39.048 4.772 -13.956 1.00 54.66 100 ASP A C 1
ATOM 821 O O . ASP A 1 100 ? 38.940 5.943 -14.322 1.00 54.66 100 ASP A O 1
ATOM 825 N N . GLY A 1 101 ? 38.754 4.418 -12.700 1.00 50.50 101 GLY A N 1
ATOM 826 C CA . GLY A 1 101 ? 38.953 5.373 -11.607 1.00 50.50 101 GLY A CA 1
ATOM 827 C C . GLY A 1 101 ? 40.422 5.823 -11.603 1.00 50.50 101 GLY A C 1
ATOM 828 O O . GLY A 1 101 ? 41.276 5.063 -12.070 1.00 50.50 101 GLY A O 1
ATOM 829 N N . PRO A 1 102 ? 40.751 7.038 -11.125 1.00 49.62 102 PRO A N 1
ATOM 830 C CA . PRO A 1 102 ? 42.079 7.610 -11.292 1.00 49.62 102 PRO A CA 1
ATOM 831 C C . PRO A 1 102 ? 43.100 6.725 -10.577 1.00 49.62 102 PRO A C 1
ATOM 833 O O . PRO A 1 102 ? 43.281 6.812 -9.364 1.00 49.62 102 PRO A O 1
ATOM 836 N N . ARG A 1 103 ? 43.772 5.848 -11.331 1.00 52.25 103 ARG A N 1
ATOM 837 C CA . ARG A 1 1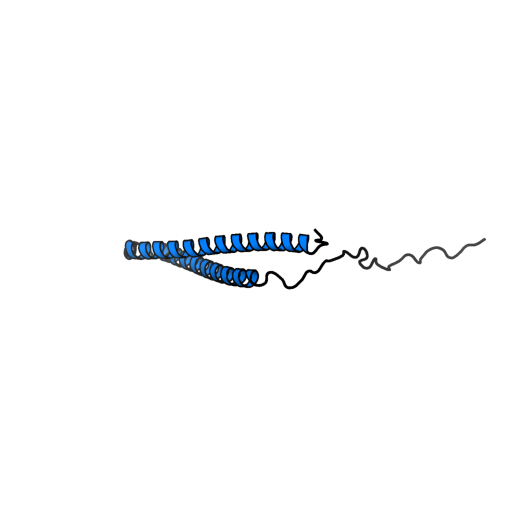03 ? 44.995 5.207 -10.869 1.00 52.25 103 ARG A CA 1
ATOM 838 C C . ARG A 1 103 ? 45.955 6.343 -10.573 1.00 52.25 103 ARG A C 1
ATOM 840 O O . ARG A 1 103 ? 46.274 7.128 -11.468 1.00 52.25 103 ARG A O 1
ATOM 847 N N . GLY A 1 104 ? 46.311 6.467 -9.297 1.00 46.38 104 GLY A N 1
ATOM 848 C CA . GLY A 1 104 ? 47.219 7.483 -8.798 1.00 46.38 104 GLY A CA 1
ATOM 849 C C . GLY A 1 104 ? 48.413 7.600 -9.732 1.00 46.38 104 GLY A C 1
ATOM 850 O O . GLY A 1 104 ? 49.158 6.643 -9.934 1.00 46.38 104 GLY A O 1
ATOM 851 N N . ARG A 1 105 ? 48.575 8.783 -10.325 1.00 51.78 105 ARG A N 1
ATOM 852 C CA . ARG A 1 105 ? 49.865 9.217 -10.852 1.00 51.78 105 ARG A CA 1
ATOM 853 C C . ARG A 1 105 ? 50.736 9.568 -9.653 1.00 51.78 105 ARG A C 1
ATOM 855 O O . ARG A 1 105 ? 51.016 10.734 -9.436 1.00 51.78 105 ARG A O 1
ATOM 862 N N . ASP A 1 106 ? 51.133 8.563 -8.886 1.00 51.12 106 ASP A N 1
ATOM 863 C CA . ASP A 1 106 ? 52.100 8.725 -7.812 1.00 51.12 106 ASP A CA 1
ATOM 864 C C . ASP A 1 106 ? 53.194 7.674 -7.979 1.00 51.12 106 ASP A C 1
ATOM 866 O O . ASP A 1 106 ? 53.031 6.507 -7.637 1.00 51.12 106 ASP A O 1
ATOM 870 N N . GLY A 1 107 ? 54.318 8.141 -8.522 1.00 51.16 107 GLY A N 1
ATOM 871 C CA . GLY A 1 107 ? 55.637 7.611 -8.203 1.00 51.16 107 GLY A CA 1
ATOM 872 C C . GLY A 1 107 ? 56.074 6.352 -8.940 1.00 51.16 107 GLY A C 1
ATOM 873 O O . GLY A 1 107 ? 56.139 5.294 -8.336 1.00 51.16 107 GLY A O 1
ATOM 874 N N . ASP A 1 108 ? 56.523 6.501 -10.185 1.00 47.34 108 ASP A N 1
ATOM 875 C CA . ASP A 1 108 ? 57.603 5.655 -10.713 1.00 47.34 108 ASP A CA 1
ATOM 876 C C . ASP A 1 108 ? 58.414 6.425 -11.773 1.00 47.34 108 ASP A C 1
ATOM 878 O O . ASP A 1 108 ? 58.517 6.049 -12.935 1.00 47.34 108 ASP A O 1
ATOM 882 N N . ASP A 1 109 ? 58.989 7.564 -11.363 1.00 49.44 109 ASP A N 1
ATOM 883 C CA . ASP A 1 109 ? 60.017 8.287 -12.136 1.00 49.44 109 ASP A CA 1
ATOM 884 C C . ASP A 1 109 ? 61.303 8.479 -11.310 1.00 49.44 109 ASP A C 1
ATOM 886 O O . ASP A 1 109 ? 61.932 9.536 -11.281 1.00 49.44 109 ASP A O 1
ATOM 890 N N . ALA A 1 110 ? 61.694 7.439 -10.567 1.00 52.88 110 ALA A N 1
ATOM 891 C CA . ALA A 1 110 ? 62.921 7.445 -9.779 1.00 52.88 110 ALA A CA 1
ATOM 892 C C . ALA A 1 110 ? 63.594 6.070 -9.768 1.00 52.88 110 ALA A C 1
ATOM 894 O O . ALA A 1 110 ? 63.619 5.385 -8.746 1.00 52.88 110 ALA A O 1
ATOM 895 N N . ARG A 1 111 ? 64.162 5.681 -10.916 1.00 52.16 111 ARG A N 1
ATOM 896 C CA . ARG A 1 111 ? 65.482 5.026 -11.036 1.00 52.16 111 ARG A CA 1
ATOM 897 C C . ARG A 1 111 ? 65.672 4.494 -12.453 1.00 52.16 111 ARG A C 1
ATOM 899 O O . ARG A 1 111 ? 65.230 3.394 -12.761 1.00 52.16 111 ARG A O 1
ATOM 906 N N . LYS A 1 112 ? 66.375 5.274 -13.277 1.00 54.94 112 LYS A N 1
ATOM 907 C CA . LYS A 1 112 ? 67.398 4.827 -14.246 1.00 54.94 112 LYS A CA 1
ATOM 908 C C . LYS A 1 112 ? 67.868 6.031 -15.069 1.00 54.94 112 LYS A C 1
ATOM 910 O O . LYS A 1 112 ? 67.515 6.206 -16.228 1.00 54.94 112 LYS A O 1
ATOM 915 N N . ARG A 1 113 ? 68.675 6.887 -14.440 1.00 50.91 113 ARG A N 1
ATOM 916 C CA . ARG A 1 113 ? 69.641 7.737 -15.145 1.00 50.91 113 ARG A CA 1
ATOM 917 C C . ARG A 1 113 ? 71.000 7.498 -14.489 1.00 50.91 113 ARG A C 1
ATOM 919 O O . ARG A 1 113 ? 71.085 7.562 -13.267 1.00 50.91 113 ARG A O 1
ATOM 926 N N . HIS A 1 114 ? 71.995 7.224 -15.331 1.00 43.03 114 HIS A N 1
ATOM 927 C CA . HIS A 1 114 ? 73.403 6.915 -15.051 1.00 43.03 114 HIS A CA 1
ATOM 928 C C . HIS A 1 114 ? 73.681 5.566 -14.358 1.00 43.03 114 HIS A C 1
ATOM 930 O O . HIS A 1 114 ? 73.156 5.289 -13.290 1.00 43.03 114 HIS A O 1
ATOM 936 N N . ALA A 1 115 ? 74.490 4.667 -14.925 1.00 41.28 115 ALA A N 1
ATOM 937 C CA . ALA A 1 115 ? 75.693 4.915 -15.722 1.00 41.28 115 ALA A CA 1
ATOM 938 C C . ALA A 1 115 ? 75.775 4.068 -17.016 1.00 41.28 115 ALA A C 1
ATOM 940 O O . ALA A 1 115 ? 75.616 2.852 -16.963 1.00 41.28 115 ALA A O 1
ATOM 941 N N . ASP A 1 116 ? 76.043 4.748 -18.137 1.00 46.25 116 ASP A N 1
ATOM 942 C CA . ASP A 1 116 ? 76.772 4.239 -19.319 1.00 46.25 116 ASP A CA 1
ATOM 943 C C . ASP A 1 116 ? 78.284 4.136 -18.994 1.00 46.25 116 ASP A C 1
ATOM 945 O O . ASP A 1 116 ? 78.696 4.725 -17.983 1.00 46.25 116 ASP A O 1
ATOM 949 N N . PRO A 1 117 ? 79.162 3.598 -19.871 1.00 57.38 117 PRO A N 1
ATOM 950 C CA . PRO A 1 117 ? 78.977 2.710 -21.032 1.00 57.38 117 PRO A CA 1
ATOM 951 C C . PRO A 1 117 ? 79.654 1.328 -20.882 1.00 57.38 117 PRO A C 1
ATOM 953 O O . PRO A 1 117 ? 80.573 1.178 -20.044 1.00 57.38 117 PRO A O 1
#

pLDDT: mean 76.8, std 12.8, range [41.28, 91.81]

Secondary structure (DSSP, 8-state):
----SHHHHHHHHHHHHHHHHHHHHHHHHHHHHHHHHHHHHHHHHHHTTTT--HHHHHHHHHHHHHHHHHHHHHHHHHHHHHHHHH-S-S--------S-S---------S------

Sequence (117 aa):
MFNRTEEEERRYLDTITEKLDDAIDQVDDNVSRYSKELKEHKTYLWENKTGMDAAEKGSMRESITSKAISGEAAVAMKERLRKLMRSPWFGRIDFREDADGPRGRDGDDARKRHADP

Foldseek 3Di:
DDDPDPVSVVVVVVVVLVVLVVVLVVLVVLLVVLVVVVVVLVVVCVVCVPPDDPVRVVVSVVVNVVSVVVNVVSVVVNVVSVVCSVPVDDDDDDDDPPPPDDPDPDDDPDDDDDDDD